Protein AF-Q59172-F1 (afdb_monomer)

Foldseek 3Di:
DDDDDDDDDPCPVCVVVVHDQDPPNDPDDDDDDDDDDPVCPVPPVSVVVVVVVCVVVVD

Secondary structure (DSSP, 8-state):
--------SSSHHHHHTT----TT-------------GGGTT-HHHHHHHHHHHHHTT-

Structure (mmCIF, N/CA/C/O backbone):
data_AF-Q59172-F1
#
_entry.id   AF-Q59172-F1
#
loop_
_atom_site.group_PDB
_atom_site.id
_atom_site.type_symbol
_atom_site.label_atom_id
_atom_site.label_alt_id
_atom_site.label_comp_id
_atom_site.label_asym_id
_atom_site.label_entity_id
_atom_site.label_seq_id
_atom_site.pdbx_PDB_ins_code
_atom_site.Cartn_x
_atom_site.Cartn_y
_atom_site.Cartn_z
_atom_site.occupancy
_atom_site.B_iso_or_equiv
_atom_site.auth_seq_id
_atom_site.auth_comp_id
_atom_site.auth_asym_id
_atom_site.auth_atom_id
_atom_site.pdbx_PDB_model_num
ATOM 1 N N . SER A 1 1 ? -10.722 8.651 24.907 1.00 73.06 1 SER A N 1
ATOM 2 C CA . SER A 1 1 ? -11.160 7.925 23.703 1.00 73.06 1 SER A CA 1
ATOM 3 C C . SER A 1 1 ? -9.940 7.541 22.904 1.00 73.06 1 SER A C 1
ATOM 5 O O . SER A 1 1 ? -9.256 8.432 22.420 1.00 73.06 1 SER A O 1
ATOM 7 N N . THR A 1 2 ? -9.616 6.252 22.850 1.00 83.94 2 THR A N 1
ATOM 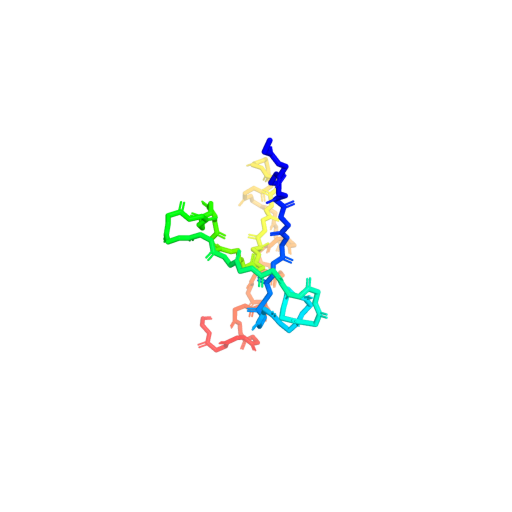8 C CA . THR A 1 2 ? -8.428 5.760 22.141 1.00 83.94 2 THR A CA 1
ATOM 9 C C . THR A 1 2 ? -8.863 5.201 20.796 1.00 83.94 2 THR A C 1
ATOM 11 O O . THR A 1 2 ? -9.713 4.314 20.752 1.00 83.94 2 THR A O 1
ATOM 14 N N . SER A 1 3 ? -8.280 5.726 19.724 1.00 90.62 3 SER A N 1
ATOM 15 C CA . SER A 1 3 ? -8.490 5.269 18.349 1.00 90.62 3 SER A CA 1
ATOM 16 C C . SER A 1 3 ? -7.140 4.913 17.738 1.00 90.62 3 SER A C 1
ATOM 18 O O . SER A 1 3 ? -6.122 5.491 18.116 1.00 90.62 3 SER A O 1
ATOM 20 N N . ILE A 1 4 ? -7.138 3.971 16.799 1.00 94.62 4 ILE A N 1
ATOM 21 C CA . ILE A 1 4 ? -5.937 3.544 16.078 1.00 94.62 4 ILE A CA 1
ATOM 22 C C . ILE A 1 4 ? -6.091 3.826 14.587 1.00 94.62 4 ILE A C 1
ATOM 24 O O . ILE A 1 4 ? -7.207 3.865 14.068 1.00 94.62 4 ILE A O 1
ATOM 28 N N . VAL A 1 5 ? -4.958 3.979 13.911 1.00 96.06 5 VAL A N 1
ATOM 29 C CA . VAL A 1 5 ? -4.869 4.008 12.453 1.00 96.06 5 VAL A CA 1
ATOM 30 C C . VAL A 1 5 ? -3.941 2.876 12.052 1.00 96.06 5 VAL A C 1
ATOM 32 O O . VAL A 1 5 ? -2.829 2.783 12.566 1.00 96.06 5 VAL A O 1
ATOM 35 N N . ASP A 1 6 ? -4.417 2.004 11.175 1.00 96.31 6 ASP A N 1
ATOM 36 C CA . ASP A 1 6 ? -3.690 0.816 10.743 1.00 96.31 6 ASP A CA 1
ATOM 37 C C . ASP A 1 6 ? -4.053 0.478 9.292 1.00 96.31 6 ASP A C 1
ATOM 39 O O . ASP A 1 6 ? -5.107 0.888 8.789 1.00 96.31 6 ASP A O 1
ATOM 43 N N . ILE A 1 7 ? -3.189 -0.271 8.610 1.00 96.31 7 ILE A N 1
ATOM 44 C CA . ILE A 1 7 ? -3.441 -0.759 7.255 1.00 96.31 7 ILE A CA 1
ATOM 45 C C . ILE A 1 7 ? -4.193 -2.083 7.362 1.00 96.31 7 ILE A C 1
ATOM 47 O O . ILE A 1 7 ? -3.783 -3.005 8.061 1.00 96.31 7 ILE A O 1
ATOM 51 N N . THR A 1 8 ? -5.296 -2.209 6.628 1.00 95.62 8 THR A N 1
ATOM 52 C CA . THR A 1 8 ? -6.056 -3.457 6.580 1.00 95.62 8 THR A CA 1
ATOM 53 C C . THR A 1 8 ? -6.421 -3.829 5.152 1.00 95.62 8 THR A C 1
ATOM 55 O O . THR A 1 8 ? -6.670 -2.958 4.322 1.00 95.62 8 THR A O 1
ATOM 58 N N . SER A 1 9 ? -6.466 -5.132 4.871 1.00 95.44 9 SER A N 1
ATOM 59 C CA . SER A 1 9 ? -6.930 -5.664 3.586 1.00 95.44 9 SER A CA 1
ATOM 60 C C . SER A 1 9 ? -8.337 -6.244 3.725 1.00 95.44 9 SER A C 1
ATOM 62 O O . SER A 1 9 ? -9.302 -5.647 3.263 1.00 95.44 9 SER A O 1
ATOM 64 N N . THR A 1 10 ? -8.486 -7.376 4.420 1.00 95.94 10 THR A N 1
ATOM 65 C CA . THR A 1 10 ? -9.788 -8.046 4.613 1.00 95.94 10 THR A CA 1
ATOM 66 C C . THR A 1 10 ? -10.502 -7.634 5.901 1.00 95.94 10 THR A C 1
ATOM 68 O O . THR A 1 10 ? -11.670 -7.957 6.097 1.00 95.94 10 THR A O 1
ATOM 71 N N . GLY A 1 11 ? -9.810 -6.951 6.819 1.00 95.25 11 GLY A N 1
ATOM 72 C CA . GLY A 1 11 ? -10.344 -6.617 8.139 1.00 95.25 11 GLY A CA 1
ATOM 73 C C . GLY A 1 11 ? -10.328 -7.762 9.158 1.00 95.25 11 GLY A C 1
ATOM 74 O O . GLY A 1 11 ? -10.817 -7.550 10.270 1.00 95.25 11 GLY A O 1
ATOM 75 N N . SER A 1 12 ? -9.767 -8.938 8.839 1.00 97.25 12 SER A N 1
ATOM 76 C CA . SER A 1 12 ? -9.741 -10.104 9.744 1.00 97.25 12 SER A CA 1
ATOM 77 C C . SER A 1 12 ? -9.082 -9.791 11.092 1.00 97.25 12 SER A C 1
ATOM 79 O O . SER A 1 12 ? -9.657 -10.091 12.139 1.00 97.25 12 SER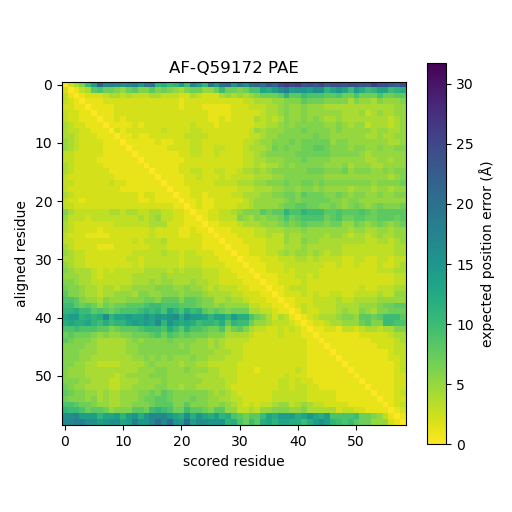 A O 1
ATOM 81 N N . THR A 1 13 ? -7.94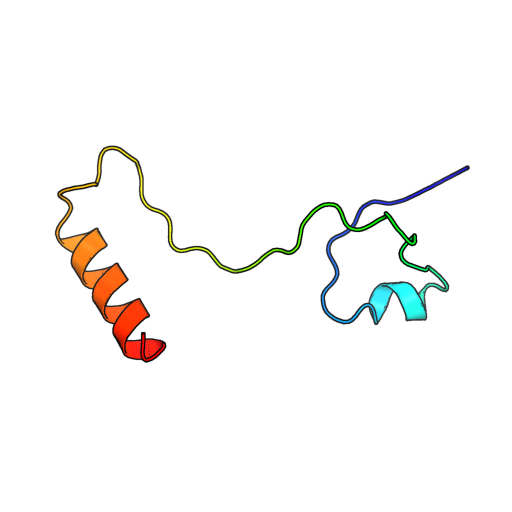3 -9.093 11.081 1.00 96.69 13 THR A N 1
ATOM 82 C CA . THR A 1 13 ? -7.227 -8.672 12.297 1.00 96.69 13 THR A CA 1
ATOM 83 C C . THR A 1 13 ? -8.072 -7.748 13.171 1.00 96.69 13 THR A C 1
ATOM 85 O O . THR A 1 13 ? -8.109 -7.913 14.388 1.00 9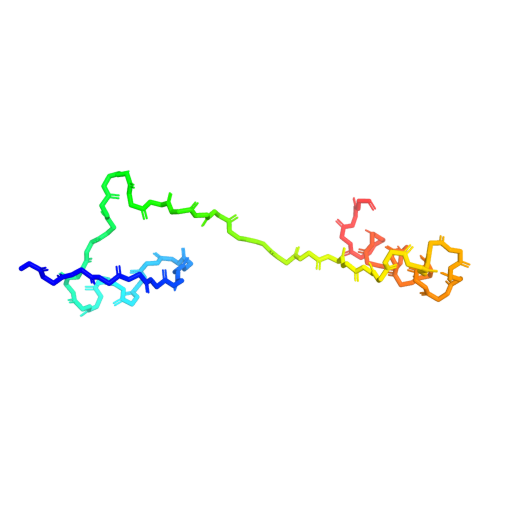6.69 13 THR A O 1
ATOM 88 N N . LEU A 1 14 ? -8.814 -6.813 12.569 1.00 96.88 14 LEU A N 1
ATOM 89 C CA . LEU A 1 14 ? -9.704 -5.924 13.320 1.00 96.88 14 LEU A CA 1
ATOM 90 C C . LEU A 1 14 ? -10.827 -6.722 13.992 1.00 96.88 14 LEU A C 1
ATOM 92 O O . LEU A 1 14 ? -11.110 -6.512 15.170 1.00 96.88 14 LEU A O 1
ATOM 96 N N . ARG A 1 15 ? -11.431 -7.681 13.274 1.00 96.75 15 ARG A N 1
ATOM 97 C CA . ARG A 1 15 ? -12.517 -8.511 13.820 1.00 96.75 15 ARG A CA 1
ATOM 98 C C . ARG A 1 15 ? -12.048 -9.425 14.945 1.00 96.75 15 ARG A C 1
ATOM 100 O O . ARG A 1 15 ? -12.715 -9.471 15.976 1.00 96.75 15 ARG A O 1
ATOM 107 N N . ALA A 1 16 ? -10.885 -10.062 14.799 1.00 98.00 16 ALA A N 1
ATOM 108 C CA . ALA A 1 16 ? -10.278 -10.879 15.853 1.00 98.00 16 ALA A CA 1
ATOM 109 C C . ALA A 1 16 ? -10.040 -10.085 17.155 1.00 98.00 16 ALA A C 1
ATOM 111 O O . ALA A 1 16 ? -10.102 -10.649 18.243 1.00 98.00 16 ALA A O 1
ATOM 112 N N . ASN A 1 17 ? -9.841 -8.765 17.048 1.00 96.94 17 ASN A N 1
ATOM 113 C CA . ASN A 1 17 ? -9.605 -7.862 18.176 1.00 96.94 17 ASN A CA 1
ATOM 114 C C . ASN A 1 17 ? -10.845 -7.062 18.615 1.00 96.94 17 ASN A C 1
ATOM 116 O O . ASN A 1 17 ? -10.722 -6.139 19.418 1.00 96.94 17 ASN A O 1
ATOM 120 N N . ARG A 1 18 ? -12.046 -7.402 18.124 1.00 96.62 18 ARG A N 1
ATOM 121 C CA . ARG A 1 18 ? -13.305 -6.686 18.428 1.00 96.62 18 ARG A CA 1
ATOM 122 C C . ARG A 1 18 ? -13.258 -5.190 18.077 1.00 96.62 18 ARG A C 1
ATOM 124 O O . ARG A 1 18 ? -13.909 -4.370 18.720 1.00 96.62 18 ARG A O 1
ATOM 131 N N . LEU A 1 19 ? -12.508 -4.842 17.035 1.00 96.25 19 LEU A N 1
ATOM 132 C CA . LEU A 1 19 ? -12.426 -3.495 16.479 1.00 96.25 19 LEU A CA 1
ATOM 133 C C . LEU A 1 19 ? -13.272 -3.381 15.208 1.00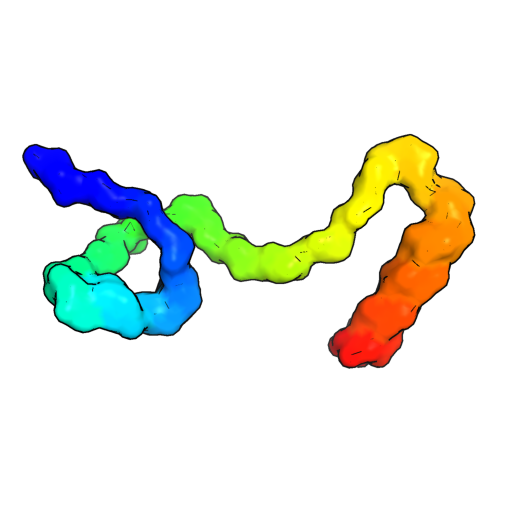 96.25 19 LEU A C 1
ATOM 135 O O . LEU A 1 19 ? -13.499 -4.356 14.482 1.00 96.25 19 LEU A O 1
ATOM 139 N N . LYS A 1 20 ? -13.709 -2.155 14.913 1.00 94.75 20 LYS A N 1
ATOM 140 C CA . LYS A 1 20 ? -14.443 -1.817 13.692 1.00 94.75 20 LYS A CA 1
ATOM 141 C C . LYS A 1 20 ? -13.817 -0.615 13.000 1.00 94.75 20 LYS A C 1
ATOM 143 O O . LYS A 1 20 ? -13.279 0.272 13.656 1.00 94.75 20 LYS A O 1
ATOM 148 N N . VAL A 1 21 ? -13.934 -0.591 11.676 1.00 95.44 21 VAL A N 1
ATOM 149 C CA . VAL A 1 21 ? -13.653 0.608 10.883 1.00 95.44 21 VAL A CA 1
ATOM 150 C C . VAL A 1 21 ? -14.792 1.600 11.124 1.00 95.44 21 VAL A C 1
ATOM 152 O O . VAL A 1 21 ? -15.954 1.194 11.198 1.00 95.44 21 VAL A O 1
ATOM 155 N N . LEU A 1 22 ? -14.458 2.875 11.307 1.00 95.25 22 LEU A N 1
ATOM 156 C CA . LEU A 1 22 ? -15.450 3.945 11.431 1.00 95.25 22 LEU A CA 1
ATOM 157 C C . LEU A 1 22 ? -16.0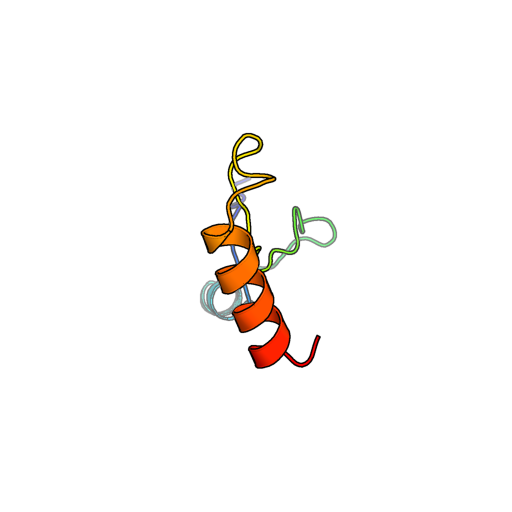48 4.261 10.054 1.00 95.25 22 LEU A C 1
ATOM 159 O O . LEU A 1 22 ? -15.380 4.058 9.045 1.00 95.25 22 LEU A O 1
ATOM 163 N N . GLU A 1 23 ? -17.286 4.752 10.013 1.00 92.56 23 GLU A N 1
ATOM 164 C CA . GLU A 1 23 ? -18.021 5.003 8.761 1.00 92.56 23 GLU A CA 1
ATOM 165 C C . GLU A 1 23 ? -17.245 5.910 7.792 1.00 92.56 23 GLU A C 1
ATOM 167 O O . GLU A 1 23 ? -17.100 5.567 6.624 1.00 92.56 23 GLU A O 1
ATOM 172 N N . ASP A 1 24 ? -16.626 6.972 8.314 1.00 92.25 24 ASP A N 1
ATOM 173 C CA . ASP A 1 24 ? -15.728 7.876 7.579 1.00 92.25 24 ASP A CA 1
ATOM 174 C C . ASP A 1 24 ? -14.245 7.665 7.966 1.00 92.25 24 ASP A C 1
ATOM 176 O O . ASP A 1 24 ? -13.421 8.573 7.994 1.00 92.25 24 ASP A O 1
ATOM 180 N N . GLY A 1 25 ? -13.901 6.439 8.378 1.00 94.25 25 GLY A N 1
ATOM 181 C CA . GLY A 1 25 ? -12.576 6.086 8.901 1.00 94.25 25 GLY A CA 1
ATOM 182 C C . GLY A 1 25 ? -11.562 5.643 7.844 1.00 94.25 25 GLY A C 1
ATOM 183 O O . GLY A 1 25 ? -10.434 5.294 8.198 1.00 94.25 25 GLY A O 1
ATOM 184 N N . ILE A 1 26 ? -11.949 5.595 6.565 1.00 96.06 26 ILE A N 1
ATOM 185 C CA . ILE A 1 26 ? -11.047 5.219 5.471 1.00 96.06 26 ILE A CA 1
ATOM 186 C C . ILE A 1 26 ? -10.267 6.450 5.017 1.00 96.06 26 ILE A C 1
ATOM 188 O O . ILE A 1 26 ? -10.807 7.333 4.365 1.00 96.06 26 ILE A O 1
ATOM 192 N N . ILE A 1 27 ? -8.968 6.459 5.308 1.00 96.69 27 ILE A N 1
ATOM 193 C CA . ILE A 1 27 ? -8.066 7.549 4.913 1.00 96.69 27 ILE A CA 1
ATOM 194 C C . ILE A 1 27 ? -7.604 7.384 3.456 1.00 96.69 27 ILE A C 1
ATOM 196 O O . ILE A 1 27 ? -7.607 8.338 2.685 1.00 96.69 27 ILE A O 1
ATOM 200 N N . LEU A 1 28 ? -7.194 6.170 3.069 1.00 97.06 28 LEU A N 1
ATOM 201 C CA . LEU A 1 28 ? -6.670 5.867 1.736 1.00 97.06 28 LEU A CA 1
ATOM 202 C C . LEU A 1 28 ? -6.946 4.403 1.372 1.00 97.06 28 LEU A C 1
ATOM 204 O O . LEU A 1 28 ? -6.746 3.507 2.192 1.00 97.06 28 LEU A O 1
ATOM 208 N N . ARG A 1 29 ? -7.337 4.152 0.118 1.00 96.25 29 ARG A N 1
ATOM 209 C CA . ARG A 1 29 ? -7.248 2.816 -0.489 1.00 96.25 29 ARG A CA 1
ATOM 210 C C . ARG A 1 29 ? -5.900 2.714 -1.187 1.00 96.25 29 ARG A C 1
ATOM 212 O O . ARG A 1 29 ? -5.633 3.506 -2.085 1.00 96.25 29 ARG A O 1
ATOM 219 N N . SER A 1 30 ? -5.050 1.802 -0.731 1.00 96.50 30 SER A N 1
ATOM 220 C CA . SER A 1 30 ? -3.705 1.627 -1.272 1.00 96.50 30 SER A CA 1
ATOM 221 C C . SER A 1 30 ? -3.636 0.481 -2.279 1.00 96.50 30 SER A C 1
ATOM 223 O O . SER A 1 30 ? -4.417 -0.471 -2.239 1.00 96.50 30 SER A O 1
ATOM 225 N N . GLN A 1 31 ? -2.650 0.575 -3.165 1.00 96.38 31 GLN A N 1
ATOM 226 C CA . GLN A 1 31 ? -2.283 -0.438 -4.141 1.00 96.38 31 GLN A CA 1
ATOM 227 C C . GLN A 1 31 ? -0.769 -0.395 -4.369 1.00 96.38 31 GLN A C 1
ATOM 229 O O . GLN A 1 31 ? -0.098 0.571 -3.996 1.00 96.38 31 GLN A O 1
ATOM 234 N N . ALA A 1 32 ? -0.224 -1.437 -4.996 1.00 94.88 32 ALA A N 1
ATOM 235 C CA . ALA A 1 32 ? 1.151 -1.398 -5.474 1.00 94.88 32 ALA A CA 1
ATOM 236 C C . ALA A 1 32 ? 1.273 -0.401 -6.639 1.00 94.88 32 ALA A C 1
ATOM 238 O O . ALA A 1 32 ? 0.473 -0.428 -7.573 1.00 94.88 32 ALA A O 1
ATOM 239 N N . CYS A 1 33 ? 2.296 0.453 -6.594 1.00 94.19 33 CYS A N 1
ATOM 240 C CA . CYS A 1 33 ? 2.563 1.461 -7.618 1.00 94.19 33 CYS A CA 1
ATOM 241 C C . CYS A 1 33 ? 3.986 1.297 -8.158 1.00 94.19 33 CYS A C 1
ATOM 243 O O . CYS A 1 33 ? 4.947 1.301 -7.387 1.00 94.19 33 CYS A O 1
ATOM 245 N N . LEU A 1 34 ? 4.136 1.210 -9.483 1.00 92.88 34 LEU A N 1
ATOM 246 C CA . LEU A 1 34 ? 5.442 1.325 -10.131 1.00 92.88 34 LEU A CA 1
ATOM 247 C C . LEU A 1 34 ? 5.822 2.805 -10.228 1.00 92.88 34 LEU A C 1
ATOM 249 O O . LEU A 1 34 ? 5.155 3.576 -10.914 1.00 92.88 34 LEU A O 1
ATOM 253 N N . VAL A 1 35 ? 6.905 3.195 -9.557 1.00 94.38 35 VAL A N 1
ATOM 254 C CA . VAL A 1 35 ? 7.401 4.576 -9.535 1.00 94.38 35 VAL A CA 1
ATOM 255 C C . VAL A 1 35 ? 8.880 4.628 -9.904 1.00 94.38 35 VAL A C 1
ATOM 257 O O . VAL A 1 35 ? 9.652 3.730 -9.571 1.00 94.38 35 VAL A O 1
ATOM 260 N N . SER A 1 36 ? 9.287 5.699 -10.580 1.00 94.38 36 SER A N 1
ATOM 261 C CA . SER A 1 36 ? 10.686 5.981 -10.906 1.00 94.38 36 SER A CA 1
ATOM 262 C C . SER A 1 36 ? 11.053 7.410 -10.511 1.00 94.38 36 SER A C 1
ATOM 264 O O . SER A 1 36 ? 10.190 8.283 -10.418 1.00 94.38 36 SER A O 1
ATOM 266 N N . ALA A 1 37 ? 12.342 7.680 -10.297 1.00 94.75 37 ALA A N 1
ATOM 267 C CA . ALA A 1 37 ? 12.802 9.031 -9.993 1.00 94.75 37 ALA A CA 1
ATOM 268 C C . ALA A 1 37 ? 12.435 10.003 -11.128 1.00 94.75 37 ALA A C 1
ATOM 270 O O . ALA A 1 37 ? 12.567 9.682 -12.304 1.00 94.75 37 ALA A O 1
ATOM 271 N N . ARG A 1 38 ? 12.060 11.247 -10.807 1.00 92.75 38 ARG A N 1
ATOM 272 C CA . ARG A 1 38 ? 11.674 12.241 -11.833 1.00 92.75 38 ARG A CA 1
ATOM 273 C C . ARG A 1 38 ? 12.763 12.483 -12.892 1.00 92.75 38 ARG A C 1
ATOM 275 O O . ARG A 1 38 ? 12.476 12.781 -14.047 1.00 92.75 38 ARG A O 1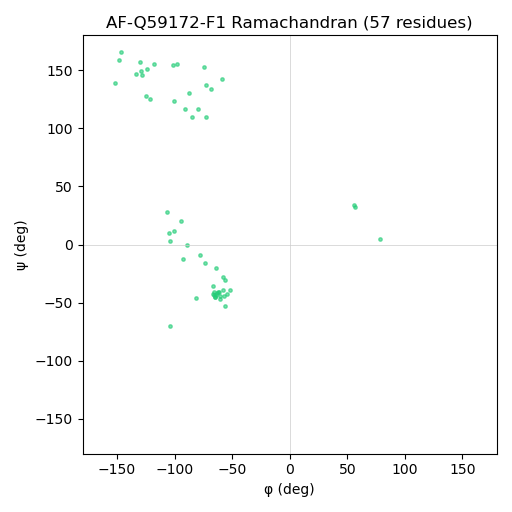
ATOM 282 N N . ARG A 1 39 ? 14.034 12.341 -12.506 1.00 94.00 39 ARG A N 1
ATOM 283 C CA . ARG A 1 39 ? 15.187 12.501 -13.406 1.00 94.00 39 ARG A CA 1
ATOM 284 C C . ARG A 1 39 ? 15.437 11.295 -14.321 1.00 94.00 39 ARG A C 1
ATOM 286 O O . ARG A 1 39 ? 16.239 11.420 -15.233 1.00 94.00 39 ARG A O 1
ATOM 293 N N . SER A 1 40 ? 14.760 10.162 -14.127 1.00 91.31 40 SER A N 1
ATOM 294 C CA . SER A 1 40 ? 14.969 8.942 -14.921 1.00 91.31 40 SER A CA 1
ATOM 295 C C . SER A 1 40 ? 14.004 8.797 -16.104 1.00 91.31 40 SER A C 1
ATOM 297 O O . SER A 1 40 ? 13.817 7.684 -16.583 1.00 91.31 40 SER A O 1
ATOM 299 N N . HIS A 1 41 ? 13.376 9.882 -16.569 1.00 82.69 41 HIS A N 1
ATOM 300 C CA . HIS A 1 41 ? 12.334 9.836 -17.606 1.00 82.69 41 HIS A CA 1
ATOM 301 C C . HIS A 1 41 ? 12.829 9.327 -18.973 1.00 82.69 41 HIS A C 1
ATOM 303 O O . HIS A 1 41 ? 12.023 8.854 -19.760 1.00 82.69 41 HIS A O 1
ATOM 309 N N . THR A 1 42 ? 14.139 9.368 -19.239 1.00 89.94 42 THR A N 1
ATOM 310 C CA . THR A 1 42 ? 14.773 8.787 -20.440 1.00 89.94 42 THR A CA 1
ATOM 311 C C . THR A 1 42 ? 15.527 7.483 -20.159 1.00 89.94 42 THR A C 1
ATOM 313 O O . THR A 1 42 ? 16.289 7.000 -20.996 1.00 89.94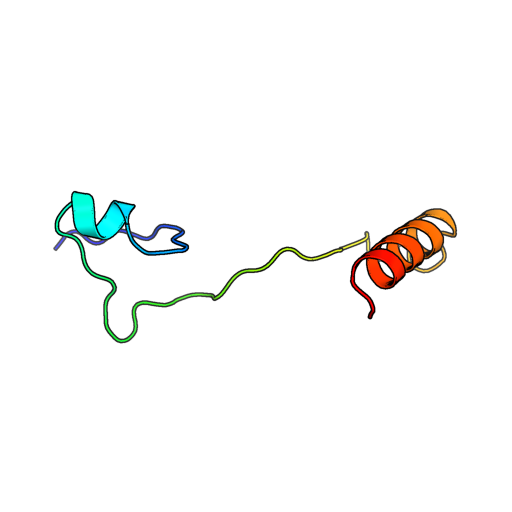 42 THR A O 1
ATOM 316 N N . SER A 1 43 ? 15.375 6.900 -18.965 1.00 95.50 43 SER A N 1
ATOM 317 C CA . SER A 1 43 ? 16.082 5.669 -18.619 1.00 95.50 43 SER A CA 1
ATOM 318 C C . SER A 1 43 ? 15.485 4.480 -19.364 1.00 95.50 43 SER A C 1
ATOM 320 O O . SER A 1 43 ? 14.415 3.986 -19.010 1.00 95.50 43 SER A O 1
ATOM 322 N N . ARG A 1 44 ? 16.244 3.950 -20.328 1.00 95.38 44 ARG A N 1
ATOM 323 C CA . ARG A 1 44 ? 15.889 2.730 -21.065 1.00 95.38 44 ARG A CA 1
ATOM 324 C C . ARG A 1 44 ? 15.541 1.560 -20.138 1.00 95.38 44 ARG A C 1
ATOM 326 O O . ARG A 1 44 ? 14.594 0.827 -20.385 1.00 95.38 44 ARG A O 1
ATOM 333 N N . ARG A 1 45 ? 16.263 1.409 -19.024 1.00 95.38 45 ARG A N 1
ATOM 334 C CA . ARG A 1 45 ? 15.997 0.336 -18.056 1.00 95.38 45 ARG A CA 1
ATOM 335 C C . ARG A 1 45 ? 14.648 0.500 -17.351 1.00 95.38 45 ARG A C 1
ATOM 337 O O . ARG A 1 45 ? 13.991 -0.497 -17.069 1.00 95.38 45 ARG A O 1
ATOM 344 N N . VAL A 1 46 ? 14.232 1.737 -17.065 1.00 95.88 46 VAL A N 1
ATOM 345 C CA . VAL A 1 46 ? 12.900 2.016 -16.498 1.00 95.88 46 VAL A CA 1
ATOM 346 C C . VAL A 1 46 ? 11.815 1.660 -17.509 1.00 95.88 46 VAL A C 1
ATOM 348 O O . VAL A 1 46 ? 10.843 1.005 -17.142 1.00 95.88 46 VAL A O 1
ATOM 351 N N . GLU A 1 47 ? 12.004 2.029 -18.775 1.00 94.75 47 GLU A N 1
ATOM 352 C CA . GLU A 1 47 ? 11.075 1.697 -19.857 1.00 94.75 47 GLU A CA 1
ATOM 353 C C . GLU A 1 47 ? 10.928 0.180 -20.049 1.00 94.75 47 GLU A C 1
ATOM 355 O O . GLU A 1 47 ? 9.807 -0.330 -20.075 1.00 94.75 47 GLU A O 1
ATOM 360 N N . GLU A 1 48 ? 12.043 -0.555 -20.080 1.00 96.56 48 GLU A N 1
ATOM 361 C CA . GLU A 1 48 ? 12.058 -2.019 -20.196 1.00 96.56 48 GLU A CA 1
ATOM 362 C C . GLU A 1 48 ? 11.326 -2.703 -19.028 1.00 96.56 48 GLU A C 1
ATOM 364 O O . GLU A 1 48 ? 10.525 -3.615 -19.240 1.00 96.56 48 GLU A O 1
ATOM 369 N N . ILE A 1 49 ? 11.554 -2.259 -17.786 1.00 95.50 49 ILE A N 1
ATOM 370 C CA . ILE A 1 49 ? 10.861 -2.804 -16.607 1.00 95.50 49 ILE A CA 1
ATOM 371 C C . ILE A 1 49 ? 9.362 -2.496 -16.669 1.00 95.50 49 ILE A C 1
ATOM 373 O O . ILE A 1 49 ? 8.543 -3.386 -16.434 1.00 95.50 49 ILE A O 1
ATOM 377 N N . ALA A 1 50 ? 8.996 -1.261 -17.014 1.00 94.69 50 ALA A N 1
ATOM 378 C CA . ALA A 1 50 ? 7.600 -0.857 -17.117 1.00 94.69 50 ALA A CA 1
ATOM 379 C C . ALA A 1 50 ? 6.856 -1.650 -18.203 1.00 94.69 50 ALA A C 1
ATOM 381 O O . ALA A 1 50 ? 5.728 -2.078 -17.971 1.00 94.69 50 ALA A O 1
ATOM 382 N N . ALA A 1 51 ? 7.494 -1.899 -19.351 1.00 95.00 51 ALA A N 1
ATOM 383 C CA . ALA A 1 51 ? 6.930 -2.719 -20.421 1.00 95.00 51 ALA A CA 1
ATOM 384 C C . ALA A 1 51 ? 6.708 -4.174 -19.981 1.00 95.00 51 ALA A C 1
ATOM 386 O O . ALA A 1 51 ? 5.656 -4.743 -20.259 1.00 95.00 51 ALA A O 1
ATOM 387 N N . ARG A 1 52 ? 7.657 -4.765 -19.242 1.00 96.94 52 ARG A N 1
ATOM 388 C CA . ARG A 1 52 ? 7.520 -6.135 -18.719 1.00 96.94 52 ARG A CA 1
ATOM 389 C C . ARG A 1 52 ? 6.400 -6.267 -17.692 1.00 96.94 52 ARG A C 1
ATOM 391 O O . ARG A 1 52 ? 5.682 -7.259 -17.716 1.00 96.94 52 ARG A O 1
ATOM 398 N N . ILE A 1 53 ? 6.259 -5.288 -16.798 1.00 96.19 53 ILE A N 1
ATOM 399 C CA . ILE A 1 53 ? 5.179 -5.276 -15.802 1.00 96.19 53 ILE A CA 1
ATOM 400 C C . ILE A 1 53 ? 3.822 -5.140 -16.495 1.00 96.19 53 ILE A C 1
ATOM 402 O O . ILE A 1 53 ? 2.916 -5.898 -16.177 1.00 96.19 53 ILE A O 1
ATOM 406 N N . ARG A 1 54 ? 3.705 -4.234 -17.473 1.00 95.12 54 ARG A N 1
ATOM 407 C CA . ARG A 1 54 ? 2.500 -4.076 -18.301 1.00 95.12 54 ARG A CA 1
ATOM 408 C C . ARG A 1 54 ? 2.102 -5.375 -19.002 1.00 95.12 54 ARG A C 1
ATOM 410 O O . ARG A 1 54 ? 1.016 -5.891 -18.767 1.00 95.12 54 ARG A O 1
ATOM 417 N N . ALA A 1 55 ? 3.043 -5.987 -19.723 1.00 95.69 55 ALA A N 1
ATOM 418 C CA . ALA A 1 55 ? 2.818 -7.262 -20.400 1.00 95.69 55 ALA A CA 1
ATOM 419 C C . ALA A 1 55 ? 2.400 -8.390 -19.439 1.00 95.69 55 ALA A C 1
ATOM 421 O O . ALA A 1 55 ? 1.532 -9.187 -19.774 1.00 95.69 55 ALA A O 1
ATOM 422 N N . GLY A 1 56 ? 2.991 -8.454 -18.240 1.00 95.75 56 GLY A N 1
ATOM 423 C CA . GLY A 1 56 ? 2.638 -9.457 -17.230 1.00 95.75 56 GLY A CA 1
ATOM 424 C C . GLY A 1 56 ? 1.292 -9.222 -16.538 1.00 95.75 56 GLY A C 1
ATOM 425 O O . GLY A 1 56 ? 0.787 -10.132 -15.887 1.00 95.75 56 GLY A O 1
ATOM 426 N N . LEU A 1 57 ? 0.729 -8.020 -16.657 1.00 93.62 57 LEU A N 1
ATOM 427 C CA . LEU A 1 57 ? -0.571 -7.643 -16.105 1.00 93.62 57 LEU A CA 1
ATOM 428 C C . LEU A 1 57 ? -1.670 -7.566 -17.182 1.00 93.62 57 LEU A C 1
ATOM 430 O O . LEU A 1 57 ? -2.791 -7.198 -16.849 1.00 93.62 57 LEU A O 1
ATOM 434 N N . GLU A 1 58 ? -1.354 -7.900 -18.440 1.00 87.94 58 GLU A N 1
ATOM 435 C CA . GLU A 1 58 ? -2.262 -7.791 -19.598 1.00 87.94 58 GLU A CA 1
ATOM 436 C C . GLU A 1 58 ? -2.838 -6.373 -19.813 1.00 87.94 58 GLU A C 1
ATOM 438 O O . GLU A 1 58 ? -3.970 -6.208 -20.270 1.00 87.94 58 GLU A O 1
ATOM 443 N N . ILE A 1 59 ? -2.048 -5.339 -19.499 1.00 64.88 59 ILE A N 1
ATOM 444 C CA . ILE A 1 59 ? -2.391 -3.906 -19.636 1.00 64.88 59 ILE A CA 1
ATOM 445 C C . ILE A 1 59 ? -1.348 -3.125 -20.427 1.00 64.88 59 ILE A C 1
ATOM 447 O O . ILE A 1 59 ? -0.169 -3.544 -20.463 1.00 64.88 59 ILE A O 1
#

Radius of gyration: 18.54 Å; Cα contacts (8 Å, |Δi|>4): 11; chains: 1; bounding box: 34×23×45 Å

Mean predicted aligned error: 4.43 Å

pLDDT: mean 93.78, std 5.48, range [64.88, 98.0]

Solvent-accessible surface area (backbone atoms only — not comparable to full-atom values): 4264 Å² total; per-residue (Å²): 140,90,83,85,86,83,91,73,88,87,48,60,72,38,53,78,67,77,46,78,85,53,97,88,57,77,88,76,90,83,77,93,75,96,83,75,62,86,88,48,81,81,37,63,70,56,54,55,52,52,51,52,53,28,62,77,67,78,94

Sequence (59 aa):
STSIVDITSTGSTLRANRLKVLEDGIILRSQACLVSARRSHTSRRVEEIAARIRAGLEI

InterPro domains:
  IPR001348 ATP phosphoribosyltransferas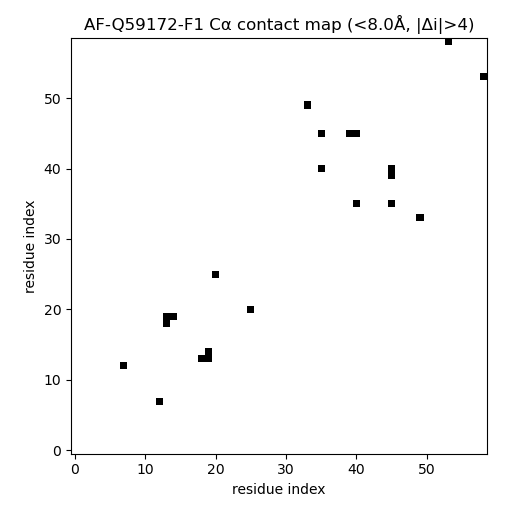e HisG [PTHR21403] (3-57)
  IPR013820 ATP phosphoribosyltransferase, catalytic domain [PF01634] (3-54)

Organism: Brucella abortus (NCBI:txid235)